Protein 3F6V (pdb70)

Nearest PDB structures (foldseek):
  3f6v-assembly1_A-2  TM=1.010E+00  e=6.511E-18  Rhodococcus jostii RHA1
  7p6f-assembly2_CCC-2  TM=9.172E-01  e=3.860E-07  Streptomyces griseus
  7p6f-assembly1_BBB  TM=9.117E-01  e=4.400E-07  Streptomyces griseus
  3f6o-assembly1_A  TM=8.055E-01  e=1.412E-05  Rhodococcus jostii RHA1
  3pqj-assembly2_C  TM=7.573E-01  e=6.032E-06  Xylella fastidiosa

Sequence (96 aa):
VLDQLEVAAEPTRRRLVQLLTSSGEEQTVNNNLAAHFPASRSAISQQHLRRVLTEEAGLVTPRKKDGRFRRYYRLDPQGLAQQLLRRALFDSSSFWIDELDRLVADATE

Organism: Rhodococcus jostii (strain RHA1) (NCBI:txid101510)

Foldseek 3Di:
DDQLQVLCVPVLNVVLLVVQVVHKDFLVVSQVVDPDDSVVSVVSQVSNVVLVQWDWDDDPPTIIIHGGVVSVVSNVVVVVVVCDDVNVVVVVVDDD

InterPro domains:
  IPR001845 HTH ArsR-type DNA-binding domain [PF01022] (36-80)
  IPR001845 HTH ArsR-type DNA-binding domain [PR00778] (30-45)
  IPR001845 HTH ArsR-type DNA-binding domain [PR00778] (62-77)
  IPR001845 HTH ArsR-type DNA-binding domain [PR00778] (77-92)
  IPR001845 HTH ArsR-type DNA-binding domain [PS50987] (18-124)
  IPR001845 HTH ArsR-type DNA-binding domain [SM00418] (28-106)
  IPR011991 ArsR-like helix-turn-helix domain [cd00090] (30-94)
  IPR036388 Winged helix-like DNA-binding domain superfamily [G3DSA:1.10.10.10] (26-129)
  IPR036390 Winged helix DNA-binding domain superfamily [SSF46785] (27-121)
  IPR051081 HTH-type Metal-responsive Transcriptional Regulators [PTHR33154] (28-118)

Structure (mmCIF, N/CA/C/O backbone):
data_3F6V
#
_entry.id   3F6V
#
_cell.length_a   42.106
_cell.length_b   42.106
_cell.length_c   104.219
_cell.angle_alpha   90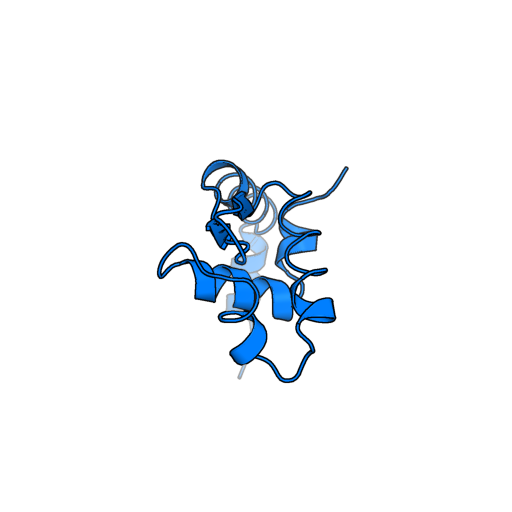.00
_cell.angle_beta   90.00
_cell.angle_gamma   90.00
#
_symmetry.space_group_name_H-M   'P 41 21 2'
#
loop_
_entity.id
_entity.type
_entity.pdbx_description
1 polymer 'Possible transcriptional regulator, ArsR family protein'
2 non-polymer 'MAGNESIUM ION'
3 water water
#
loop_
_atom_site.group_PDB
_atom_site.id
_atom_site.type_symbol
_atom_site.label_atom_id
_atom_site.label_alt_id
_atom_site.label_comp_id
_atom_site.label_asym_id
_atom_site.label_entity_id
_atom_site.label_seq_id
_atom_site.pdbx_PDB_ins_code
_atom_site.Cartn_x
_atom_site.Cartn_y
_atom_site.Cartn_z
_atom_site.occupancy
_atom_site.B_iso_or_equiv
_atom_site.auth_seq_id
_atom_site.auth_comp_id
_atom_site.auth_asym_id
_atom_site.auth_atom_id
_atom_site.pdbx_PDB_model_num
ATOM 1 N N . VAL A 1 48 ? 2.754 16.589 28.686 1.00 40.35 26 VAL A N 1
ATOM 2 C CA . VAL A 1 48 ? 2.998 16.291 27.237 1.00 39.69 26 VAL A CA 1
ATOM 3 C C . VAL A 1 48 ? 2.402 14.911 26.853 1.00 38.68 26 VAL A C 1
ATOM 4 O O . VAL A 1 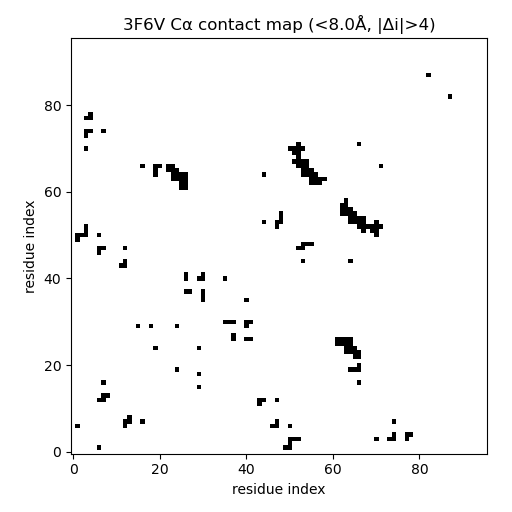48 ? 1.852 14.194 27.728 1.00 39.66 26 VAL A O 1
ATOM 6 N N . LEU A 1 49 ? 2.463 14.528 25.566 1.00 36.45 27 LEU A N 1
ATOM 7 C CA . LEU A 1 49 ? 1.850 13.238 25.172 1.00 31.72 27 LEU A CA 1
ATOM 8 C C . LEU A 1 49 ? 2.697 12.053 25.584 1.00 28.75 27 LEU A C 1
ATOM 9 O O . LEU A 1 49 ? 3.912 12.046 25.370 1.00 29.86 27 LEU A O 1
ATOM 14 N N . ASP A 1 50 ? 2.068 11.063 26.222 1.00 24.46 28 ASP A N 1
ATOM 15 C CA . ASP A 1 50 ? 2.749 9.850 26.562 1.00 21.70 28 ASP A CA 1
ATOM 16 C C . ASP A 1 50 ? 2.603 8.855 25.394 1.00 19.03 28 ASP A C 1
ATOM 17 O O . ASP A 1 50 ? 1.476 8.560 24.993 1.00 18.59 28 ASP A O 1
ATOM 22 N N . GLN A 1 51 ? 3.700 8.310 24.857 1.00 17.39 29 GLN A N 1
ATOM 23 C CA . GLN A 1 51 ? 3.642 7.520 23.628 1.00 17.17 29 GLN A CA 1
ATOM 24 C C . GLN A 1 51 ? 2.852 6.270 23.844 1.00 15.24 29 GLN A C 1
ATOM 25 O O . GLN A 1 51 ? 2.245 5.766 22.906 1.00 16.01 29 GLN A O 1
ATOM 31 N N . LEU A 1 52 ? 2.957 5.661 25.043 1.00 14.49 30 LEU A N 1
ATOM 32 C CA . LEU A 1 52 ? 2.262 4.434 25.278 1.00 14.24 30 LEU A CA 1
ATOM 33 C C . LEU A 1 52 ? 0.760 4.673 25.391 1.00 14.00 30 LEU A C 1
ATOM 34 O O . LEU A 1 52 ? -0.012 3.944 24.817 1.00 13.48 30 LEU A O 1
ATOM 39 N N . GLU A 1 53 ? 0.344 5.710 26.103 1.00 13.58 31 GLU A N 1
ATOM 40 C CA . GLU A 1 53 ? -1.073 6.042 26.170 1.00 12.76 31 GLU A CA 1
ATOM 41 C C . GLU A 1 53 ? -1.629 6.305 24.760 1.00 12.21 31 GLU A C 1
ATOM 42 O O . GLU A 1 53 ? -2.682 5.801 24.405 1.00 13.42 31 GLU A O 1
ATOM 48 N N . VAL A 1 54 ? -0.918 7.099 23.966 1.00 12.22 32 VAL A N 1
ATOM 49 C CA . VAL A 1 54 ? -1.400 7.415 22.606 1.00 12.36 32 VAL A CA 1
ATOM 50 C C . VAL A 1 54 ? -1.459 6.184 21.713 1.00 11.27 32 VAL A C 1
ATOM 51 O O . VAL A 1 54 ? -2.465 5.926 21.010 1.00 12.53 32 VAL A O 1
ATOM 55 N N . ALA A 1 55 ? -0.396 5.414 21.745 1.00 11.87 33 ALA A N 1
ATOM 56 C CA . ALA A 1 55 ? -0.298 4.258 20.839 1.00 12.51 33 ALA A CA 1
ATOM 57 C C . ALA A 1 55 ? -1.302 3.177 21.145 1.00 11.82 33 ALA A C 1
ATOM 58 O O . ALA A 1 55 ? -1.680 2.407 20.264 1.00 14.22 33 ALA A O 1
ATOM 60 N N . ALA A 1 56 ? -1.703 3.067 22.417 1.00 11.76 34 ALA A N 1
ATOM 61 C CA . ALA A 1 56 ? -2.520 1.956 22.848 1.00 11.52 34 ALA A CA 1
ATOM 62 C C . ALA A 1 56 ? -3.972 2.021 22.352 1.00 11.65 34 ALA A C 1
ATOM 63 O O . ALA A 1 56 ? -4.696 1.025 22.429 1.00 13.18 34 ALA A O 1
ATOM 65 N N . GLU A 1 57 ? -4.426 3.169 21.841 1.00 12.34 35 GLU A N 1
ATOM 66 C CA . GLU A 1 57 ? -5.766 3.269 21.301 1.00 13.22 35 GLU A CA 1
ATOM 67 C C . GLU A 1 57 ? -5.843 2.229 20.133 1.00 13.41 35 GLU A C 1
ATOM 68 O O . GLU A 1 57 ? -4.922 2.170 19.328 1.00 13.56 35 GLU A O 1
ATOM 74 N N . PRO A 1 58 ? -6.909 1.401 20.056 1.00 14.40 36 PRO A N 1
ATOM 75 C CA . PRO A 1 58 ? -6.854 0.240 19.159 1.00 15.12 36 PRO A CA 1
ATOM 76 C C . PRO A 1 58 ? -6.705 0.546 17.642 1.00 14.53 36 PRO A C 1
ATOM 77 O O . PRO A 1 58 ? -5.999 -0.200 16.949 1.00 16.00 36 PRO A O 1
ATOM 81 N N . THR A 1 59 ? -7.299 1.628 17.174 1.00 14.30 37 THR A N 1
ATOM 82 C CA . THR A 1 59 ? -7.088 2.031 15.762 1.00 15.03 37 THR A CA 1
ATOM 83 C C . THR A 1 59 ? -5.638 2.472 15.568 1.00 13.63 37 THR A C 1
ATOM 84 O O . THR A 1 59 ? -5.007 2.095 14.556 1.00 14.68 37 THR A O 1
ATOM 88 N N . ARG A 1 60 ? -5.102 3.275 16.505 1.00 14.23 38 ARG A N 1
ATOM 89 C CA . ARG A 1 60 ? -3.708 3.634 16.406 1.00 13.30 38 ARG A CA 1
ATOM 90 C C . ARG A 1 60 ? -2.770 2.414 16.442 1.00 13.74 38 ARG A C 1
ATOM 91 O O . ARG A 1 60 ? -1.763 2.408 15.739 1.00 13.46 38 ARG A O 1
ATOM 99 N N . ARG A 1 61 ? -3.056 1.391 17.263 1.00 12.73 39 ARG A N 1
ATOM 100 C CA . ARG A 1 61 ? -2.215 0.179 17.250 1.00 12.73 39 ARG A CA 1
ATOM 101 C C . ARG A 1 61 ? -2.171 -0.423 15.874 1.00 12.82 39 ARG A C 1
ATOM 102 O O . ARG A 1 61 ? -1.083 -0.820 15.398 1.00 12.60 39 ARG A O 1
ATOM 110 N N . ARG A 1 62 ? -3.350 -0.513 15.257 1.00 13.23 40 ARG A N 1
ATOM 111 C CA . ARG A 1 62 ? -3.407 -1.151 13.930 1.00 14.06 40 ARG A CA 1
ATOM 112 C C . ARG A 1 62 ? -2.700 -0.272 12.892 1.00 13.82 40 ARG A C 1
ATOM 113 O O . ARG A 1 62 ? -2.015 -0.796 12.023 1.00 14.54 40 ARG A O 1
ATOM 121 N N . LEU A 1 63 ? -2.832 1.052 13.005 1.00 13.21 41 LEU A N 1
ATOM 122 C CA . LEU A 1 63 ? -2.146 1.928 12.041 1.00 12.88 41 LEU A CA 1
ATOM 123 C C . LEU A 1 63 ? -0.627 1.740 12.167 1.00 13.03 41 LEU A C 1
ATOM 124 O O . LEU A 1 63 ? 0.089 1.673 11.162 1.00 13.00 41 LEU A O 1
ATOM 129 N N . VAL A 1 64 ? -0.122 1.634 13.401 1.00 12.66 42 VAL A N 1
ATOM 130 C CA . VAL A 1 64 ? 1.298 1.395 13.600 1.00 12.58 42 VAL A CA 1
ATOM 131 C C . VAL A 1 64 ? 1.716 0.055 12.957 1.00 13.28 42 VAL A C 1
ATOM 132 O O . VAL A 1 64 ? 2.761 -0.004 12.285 1.00 14.27 42 VAL A O 1
ATOM 136 N N . GLN A 1 65 ? 0.923 -1.011 13.169 1.00 12.74 43 GLN A N 1
ATOM 137 C CA . GLN A 1 65 ? 1.222 -2.299 12.503 1.00 13.47 43 GLN A CA 1
ATOM 138 C C . GLN A 1 65 ? 1.230 -2.181 10.994 1.00 14.68 43 GLN A C 1
ATOM 139 O O . GLN A 1 65 ? 2.168 -2.676 10.352 1.00 15.86 43 GLN A O 1
ATOM 145 N N . LEU A 1 66 ? 0.231 -1.509 10.441 1.00 14.44 44 LEU A N 1
ATOM 146 C CA . LEU A 1 66 ? 0.171 -1.358 8.995 1.00 14.68 44 LEU A CA 1
ATOM 147 C C . LEU A 1 66 ? 1.407 -0.661 8.446 1.00 13.66 44 LEU A C 1
ATOM 148 O O . LEU A 1 66 ? 1.935 -1.029 7.375 1.00 16.14 44 LEU A O 1
ATOM 153 N N . LEU A 1 67 ? 1.894 0.349 9.130 1.00 12.83 45 LEU A N 1
ATOM 154 C CA . LEU A 1 67 ? 3.040 1.101 8.674 1.00 12.14 45 LEU A CA 1
ATOM 155 C C . LEU A 1 67 ? 4.350 0.316 8.723 1.00 12.40 45 LEU A C 1
ATOM 156 O O . LEU A 1 67 ? 5.376 0.791 8.190 1.00 12.99 45 LEU A O 1
ATOM 161 N N . THR A 1 68 ? 4.351 -0.861 9.340 1.00 13.18 46 THR A N 1
ATOM 162 C CA . THR A 1 68 ? 5.600 -1.656 9.353 1.00 13.88 46 THR A CA 1
ATOM 163 C C . THR A 1 68 ? 6.000 -2.161 7.973 1.00 13.78 46 THR A C 1
ATOM 164 O O . THR A 1 68 ? 7.150 -2.506 7.781 1.00 13.83 46 THR A O 1
ATOM 168 N N . SER A 1 69 ? 5.043 -2.168 7.048 1.00 14.92 47 SER A N 1
ATOM 169 C CA A SER A 1 69 ? 5.337 -2.568 5.681 0.50 15.73 47 SER A CA 1
ATOM 170 C CA B SER A 1 69 ? 5.296 -2.555 5.674 0.50 16.07 47 SER A CA 1
ATOM 171 C C . SER A 1 69 ? 5.822 -1.393 4.808 1.00 15.56 47 SER A C 1
ATOM 172 O O . SER A 1 69 ? 6.047 -1.557 3.596 1.00 17.35 47 SER A O 1
ATOM 177 N N . GLY A 1 70 ? 6.015 -0.221 5.413 1.00 15.08 48 GLY A N 1
ATOM 178 C CA . GLY A 1 70 ? 6.599 0.920 4.734 1.00 16.07 48 GLY A CA 1
ATOM 179 C C . GLY A 1 70 ? 5.684 2.134 4.783 1.00 15.46 48 GLY A C 1
ATOM 180 O O . GLY A 1 70 ? 4.511 2.052 5.216 1.00 15.76 48 GLY A O 1
ATOM 181 N N . GLU A 1 71 ? 6.238 3.234 4.288 1.00 15.46 49 GLU A N 1
ATOM 182 C CA A GLU A 1 71 ? 5.553 4.504 4.234 0.50 16.15 49 GLU A CA 1
ATOM 183 C CA B GLU A 1 71 ? 5.576 4.517 4.207 0.50 16.26 49 GLU A CA 1
ATOM 184 C C . GLU A 1 71 ? 4.321 4.377 3.340 1.00 16.64 49 GLU A C 1
ATOM 185 O O . GLU A 1 71 ? 4.381 3.756 2.237 1.00 18.64 49 GLU A O 1
ATOM 196 N N . GLN A 1 72 ? 3.196 4.897 3.814 1.00 14.82 50 GLN A N 1
ATOM 197 C CA . GLN A 1 72 ? 1.885 4.788 3.130 1.00 15.92 50 GLN A CA 1
ATOM 198 C C . GLN A 1 72 ? 1.042 6.030 3.176 1.00 15.22 50 GLN A C 1
ATOM 199 O O . GLN A 1 72 ? 1.220 6.882 4.066 1.00 15.67 50 GLN A O 1
ATOM 205 N N . THR A 1 73 ? 0.108 6.159 2.215 1.00 15.47 51 THR A N 1
ATOM 206 C CA . THR A 1 73 ? -0.759 7.307 2.192 1.00 14.75 51 THR A CA 1
ATOM 207 C C . THR A 1 73 ? -1.870 7.182 3.159 1.00 15.56 51 THR A C 1
ATOM 208 O O . THR A 1 73 ? -2.306 6.085 3.598 1.00 16.24 51 THR A O 1
ATOM 212 N N . VAL A 1 74 ? -2.339 8.344 3.524 1.00 17.84 52 VAL A N 1
ATOM 213 C CA . VAL A 1 74 ? -3.507 8.413 4.347 1.00 18.35 52 VAL A CA 1
ATOM 214 C C . VAL A 1 74 ? -4.672 7.589 3.767 1.00 19.48 52 VAL A C 1
ATOM 215 O O . VAL A 1 74 ? -5.252 6.767 4.439 1.00 21.26 52 VAL A O 1
ATOM 219 N N . ASN A 1 75 ? -4.948 7.764 2.473 1.00 19.44 53 ASN A N 1
ATOM 220 C CA . ASN A 1 75 ? -6.066 7.039 1.862 1.00 19.17 53 ASN A CA 1
ATOM 221 C C . ASN A 1 75 ? -5.873 5.553 1.838 1.00 18.66 53 ASN A C 1
ATOM 222 O O . ASN A 1 75 ? -6.815 4.802 2.041 1.00 20.06 53 ASN A O 1
ATOM 227 N N . ASN A 1 76 ? -4.648 5.096 1.601 1.00 17.93 54 ASN A N 1
ATOM 228 C CA A ASN A 1 76 ? -4.382 3.675 1.587 0.50 18.41 54 ASN A CA 1
ATOM 229 C CA B ASN A 1 76 ? -4.364 3.652 1.637 0.50 19.26 54 ASN A 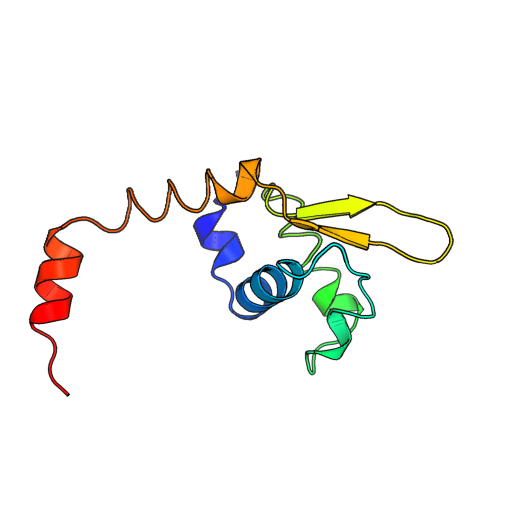CA 1
ATOM 230 C C . ASN A 1 76 ? -4.530 3.030 2.995 1.00 19.27 54 ASN A C 1
ATOM 231 O O . ASN A 1 76 ? -5.044 1.923 3.127 1.00 20.13 54 ASN A O 1
ATOM 240 N N . LEU A 1 77 ? -4.084 3.743 4.027 1.00 18.94 55 LEU A N 1
ATOM 241 C CA . LEU A 1 77 ? -4.224 3.259 5.399 1.00 19.32 55 LEU A CA 1
ATOM 242 C C . LEU A 1 77 ? -5.680 3.232 5.792 1.00 20.05 55 LEU A C 1
ATOM 243 O O . LEU A 1 77 ? -6.185 2.285 6.4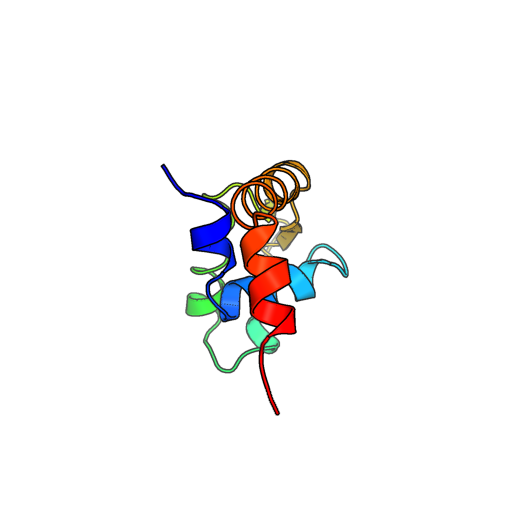19 1.00 20.95 55 LEU A O 1
ATOM 248 N N . ALA A 1 78 ? -6.374 4.303 5.419 1.00 19.97 56 ALA A N 1
ATOM 249 C CA . ALA A 1 78 ? -7.773 4.457 5.775 1.00 21.01 56 ALA A CA 1
ATOM 250 C C . ALA A 1 78 ? -8.665 3.364 5.225 1.00 22.61 56 ALA A C 1
ATOM 251 O O . ALA A 1 78 ? -9.707 3.088 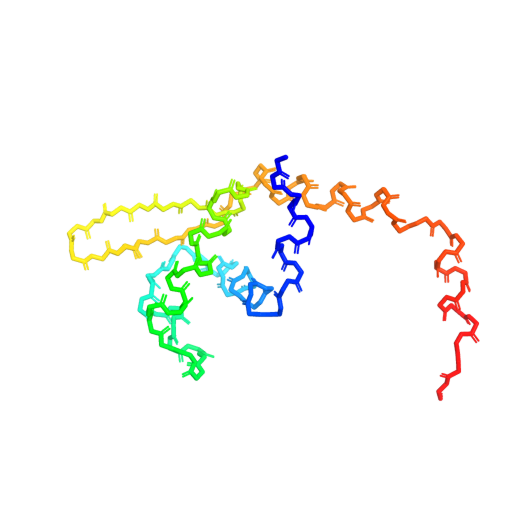5.804 1.00 23.82 56 ALA A O 1
ATOM 253 N N . ALA A 1 79 ? -8.247 2.743 4.116 1.00 23.95 57 ALA A N 1
ATOM 254 C CA . ALA A 1 79 ? -8.986 1.648 3.446 1.00 24.80 57 ALA A CA 1
ATOM 255 C C . ALA A 1 79 ? -9.010 0.344 4.219 1.00 25.57 57 ALA A C 1
ATOM 256 O O . ALA A 1 79 ? -9.768 -0.570 3.925 1.00 26.54 57 ALA A O 1
ATOM 258 N N . HIS A 1 80 ? -8.184 0.251 5.248 1.00 26.18 58 HIS A N 1
ATOM 259 C CA . HIS A 1 80 ? -8.226 -0.903 6.159 1.00 25.60 58 HIS A CA 1
ATOM 260 C C . HIS A 1 80 ? -9.252 -0.826 7.315 1.00 26.27 58 HIS A C 1
ATOM 261 O O . HIS A 1 80 ? -9.335 -1.745 8.147 1.00 26.76 58 HIS A O 1
ATOM 268 N N . PHE A 1 81 ? -9.983 0.281 7.406 1.00 25.63 59 PHE A N 1
ATOM 269 C CA . PHE A 1 81 ? -10.911 0.501 8.514 1.00 26.17 59 PHE A CA 1
ATOM 270 C C . PHE A 1 81 ? -12.277 0.977 8.020 1.00 27.17 59 PHE A C 1
ATOM 271 O O . PHE A 1 81 ? -12.343 1.677 6.997 1.00 28.19 59 PHE A O 1
ATOM 279 N N . PRO A 1 82 ? -13.351 0.654 8.770 1.00 28.06 60 PRO A N 1
ATOM 280 C CA . PRO A 1 82 ? -14.649 1.296 8.510 1.00 28.42 60 PRO A CA 1
ATOM 281 C C . PRO A 1 82 ? -14.663 2.832 8.700 1.00 28.02 60 PRO A C 1
ATOM 282 O O . PRO A 1 82 ? -15.505 3.516 8.109 1.00 28.26 60 PRO A O 1
ATOM 286 N N . ALA A 1 83 ? -13.748 3.370 9.507 1.00 27.29 61 ALA A N 1
ATOM 287 C CA . ALA A 1 83 ? -13.697 4.808 9.767 1.00 26.37 61 ALA A CA 1
ATOM 288 C C . ALA A 1 83 ? -13.290 5.612 8.527 1.00 25.94 61 ALA A C 1
ATOM 289 O O . ALA A 1 83 ? -12.599 5.105 7.651 1.00 26.09 61 ALA A O 1
ATOM 291 N N . SER A 1 84 ? -13.708 6.870 8.488 1.00 24.94 62 SER A N 1
ATOM 292 C CA . SER A 1 84 ? -13.422 7.764 7.360 1.00 24.32 62 SER A CA 1
ATOM 293 C C . SER A 1 84 ? -11.954 8.126 7.229 1.00 23.23 62 SER A C 1
ATOM 294 O O . SER A 1 84 ? -11.175 7.978 8.187 1.00 21.59 62 SER A O 1
ATOM 297 N N . ARG A 1 85 ? -11.575 8.619 6.055 1.00 22.45 63 ARG A N 1
ATOM 298 C CA . ARG A 1 85 ? -10.274 9.279 5.867 1.00 21.83 63 ARG A CA 1
ATOM 299 C C . ARG A 1 85 ? -10.005 10.348 6.918 1.00 21.50 63 ARG A C 1
ATOM 300 O O . ARG A 1 85 ? -8.886 10.441 7.443 1.00 20.99 63 ARG A O 1
ATOM 308 N N . SER A 1 86 ? -11.021 11.130 7.253 1.00 20.95 64 SER A N 1
ATOM 309 C CA . SER A 1 86 ? -10.845 12.233 8.157 1.00 21.19 64 SER A CA 1
ATOM 310 C C . SER A 1 86 ? -10.484 11.679 9.550 1.00 19.37 64 SER A C 1
ATOM 311 O O . SER A 1 86 ? -9.582 12.205 10.208 1.00 19.46 64 SER A O 1
ATOM 314 N N . ALA A 1 87 ? -11.196 10.632 9.962 1.00 19.58 65 ALA A N 1
ATOM 315 C CA . ALA A 1 87 ? -10.954 9.940 11.239 1.00 18.86 65 ALA A CA 1
ATOM 316 C C . ALA A 1 87 ? -9.552 9.368 11.331 1.00 17.87 65 ALA A C 1
ATOM 317 O O . ALA A 1 87 ? -8.859 9.538 12.364 1.00 17.99 65 ALA A O 1
ATOM 319 N N . ILE A 1 88 ? -9.123 8.701 10.267 1.00 17.18 66 ILE A N 1
ATOM 320 C CA . ILE A 1 88 ? -7.812 8.110 10.216 1.00 16.53 66 ILE A CA 1
ATOM 321 C C . ILE A 1 88 ? -6.742 9.183 10.164 1.00 16.21 66 ILE A C 1
ATOM 322 O O . ILE A 1 88 ? -5.692 9.067 10.822 1.00 16.39 66 ILE A O 1
ATOM 327 N N . SER A 1 89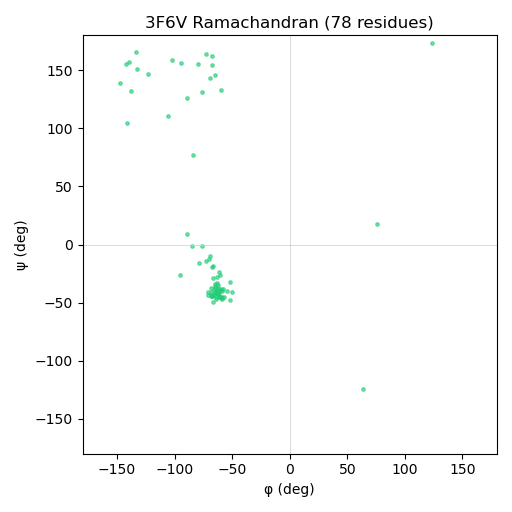 ? -6.952 10.204 9.342 1.00 17.38 67 SER A N 1
ATOM 328 C CA . SER A 1 89 ? -6.099 11.386 9.339 1.00 17.30 67 SER A CA 1
ATOM 329 C C . SER A 1 89 ? -5.855 11.956 10.763 1.00 17.24 67 SER A C 1
ATOM 330 O O . SER A 1 89 ? -4.703 12.241 11.121 1.00 17.36 67 SER A O 1
ATOM 333 N N A GLN A 1 90 ? -6.916 12.110 11.550 0.50 16.96 68 GLN A N 1
ATOM 334 N N B GLN A 1 90 ? -6.928 12.130 11.535 0.50 17.09 68 GLN A N 1
ATOM 335 C CA A GLN A 1 90 ? -6.792 12.661 12.903 0.50 16.53 68 GLN A CA 1
ATOM 336 C CA B GLN A 1 90 ? -6.838 12.655 12.903 0.50 16.73 68 GLN A CA 1
ATOM 337 C C A GLN A 1 90 ? -5.980 11.741 13.822 0.50 15.50 68 GLN A C 1
ATOM 338 C C B GLN A 1 90 ? -5.949 11.738 13.765 0.50 15.65 68 GLN A C 1
ATOM 339 O O A GLN A 1 90 ? -5.169 12.234 14.614 0.50 15.33 68 GLN A O 1
ATOM 340 O O B GLN A 1 90 ? -5.029 12.225 14.433 0.50 15.55 68 GLN A O 1
ATOM 351 N N . HIS A 1 91 ? -6.204 10.428 13.724 1.00 14.52 69 HIS A N 1
ATOM 352 C CA . HIS A 1 91 ? -5.372 9.444 14.490 1.00 14.06 69 HIS A CA 1
ATOM 353 C C . HIS A 1 91 ? -3.909 9.604 14.074 1.00 13.01 69 HIS A C 1
ATOM 354 O O . HIS A 1 91 ? -3.010 9.584 14.936 1.00 12.55 69 HIS A O 1
ATOM 361 N N . LEU A 1 92 ? -3.640 9.761 12.756 1.00 12.45 70 LEU A N 1
ATOM 362 C CA . LEU A 1 92 ? -2.248 9.944 12.305 1.00 12.39 70 LEU A CA 1
ATOM 363 C C . LEU A 1 92 ? -1.624 11.238 12.821 1.00 13.27 70 LEU A C 1
ATOM 364 O O . LEU A 1 92 ? -0.417 11.259 13.111 1.00 12.99 70 LEU A O 1
ATOM 369 N N . ARG A 1 93 ? -2.421 12.305 12.952 1.00 14.19 71 ARG A N 1
ATOM 370 C CA A ARG A 1 93 ? -1.947 13.568 13.536 0.50 14.52 71 ARG A CA 1
ATOM 371 C CA B ARG A 1 93 ? -1.875 13.543 13.518 0.50 14.45 71 ARG A CA 1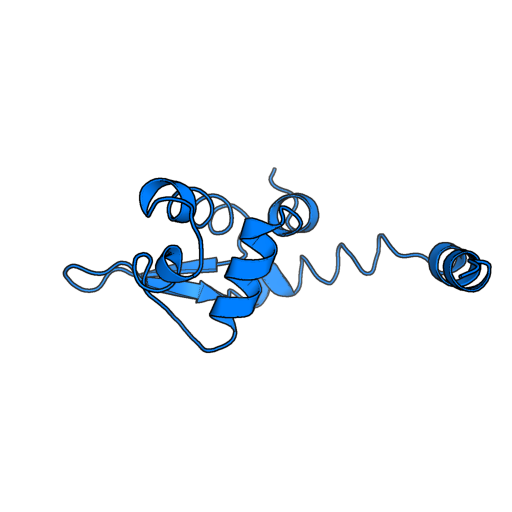
ATOM 372 C C . ARG A 1 93 ? -1.564 13.393 15.015 1.00 13.97 71 ARG A C 1
ATOM 373 O O . ARG A 1 93 ? -0.562 13.942 15.488 1.00 12.91 71 ARG A O 1
ATOM 388 N N . VAL A 1 94 ? -2.392 12.627 15.736 1.00 12.86 72 VAL A N 1
ATOM 389 C CA . VAL A 1 94 ? -2.097 12.350 17.159 1.00 12.57 72 VAL A CA 1
ATOM 390 C C . VAL A 1 94 ? -0.794 11.543 17.257 1.00 11.23 72 VAL A C 1
ATOM 391 O O . VAL A 1 94 ? 0.097 11.844 18.101 1.00 12.12 72 VAL A O 1
ATOM 395 N N . LEU A 1 95 ? -0.647 10.515 16.414 1.00 10.40 73 LEU A N 1
ATOM 396 C CA . LEU A 1 95 ? 0.562 9.699 16.447 1.00 10.49 73 LEU A CA 1
ATOM 397 C C . LEU A 1 95 ? 1.783 10.580 16.069 1.00 9.81 73 LEU A C 1
ATOM 398 O O . LEU A 1 95 ? 2.898 10.378 16.564 1.00 11.02 73 LEU A O 1
ATOM 403 N N . THR A 1 96 ? 1.584 11.565 15.176 1.00 11.20 74 THR A N 1
ATOM 404 C CA . THR A 1 96 ? 2.672 12.441 14.755 1.00 11.11 74 THR A CA 1
ATOM 405 C C . THR A 1 96 ? 3.111 13.323 15.921 1.00 11.85 74 THR A C 1
ATOM 406 O O . THR A 1 96 ? 4.318 13.454 16.213 1.00 11.92 74 THR A O 1
ATOM 410 N N . GLU A 1 97 ? 2.133 13.862 16.636 1.00 12.01 75 GLU A N 1
ATOM 411 C CA A GLU A 1 97 ? 2.413 14.717 17.787 0.50 13.10 75 GLU A CA 1
ATOM 412 C CA B GLU A 1 97 ? 2.471 14.711 17.759 0.50 13.40 75 GLU A CA 1
ATOM 413 C C . GLU A 1 97 ? 3.170 13.937 18.868 1.00 12.91 75 GLU A C 1
ATOM 414 O O . GLU A 1 97 ? 4.057 14.482 19.536 1.00 13.59 75 GLU A O 1
ATOM 425 N N . ALA A 1 98 ? 2.827 12.664 19.011 1.00 10.92 76 ALA A N 1
ATOM 426 C CA . ALA A 1 98 ? 3.523 11.782 19.956 1.00 10.88 76 ALA A CA 1
ATOM 427 C C . ALA A 1 98 ? 4.890 11.310 19.496 1.00 10.06 76 ALA A C 1
ATOM 428 O O . ALA A 1 98 ? 5.557 10.583 20.213 1.00 12.57 76 ALA A O 1
ATOM 430 N N . GLY A 1 99 ? 5.331 11.704 18.295 1.00 10.20 77 GLY A N 1
ATOM 431 C CA . GLY A 1 99 ? 6.618 11.303 17.789 1.00 11.04 77 GLY A CA 1
ATOM 432 C C . GLY A 1 99 ? 6.719 9.880 17.287 1.00 8.77 77 GLY A C 1
ATOM 433 O O . GLY A 1 99 ? 7.844 9.377 17.078 1.00 11.38 77 GLY A O 1
ATOM 434 N N . LEU A 1 100 ? 5.575 9.247 17.010 1.00 9.71 78 LEU A N 1
ATOM 435 C CA . LEU A 1 100 ? 5.558 7.854 16.593 1.00 10.34 78 LEU A CA 1
ATOM 436 C C . LEU A 1 100 ? 5.531 7.675 15.072 1.00 10.52 78 LEU A C 1
ATOM 437 O O . LEU A 1 100 ? 5.957 6.636 14.577 1.00 11.57 78 LEU A O 1
ATOM 442 N N . VAL A 1 101 ? 4.995 8.677 14.385 1.00 11.18 79 VAL A N 1
ATOM 443 C CA . VAL A 1 101 ? 4.968 8.658 12.903 1.00 11.38 79 VAL A CA 1
ATOM 444 C C . VAL A 1 101 ? 5.427 10.013 12.408 1.00 10.88 79 VAL A C 1
ATOM 445 O O . VAL A 1 101 ? 5.450 10.995 13.169 1.00 11.13 79 VAL A O 1
ATOM 449 N N . THR A 1 102 ? 5.739 10.074 11.109 1.00 11.12 80 THR A N 1
ATOM 450 C CA . THR A 1 102 ? 6.307 11.280 10.499 1.00 12.56 80 THR A CA 1
ATOM 451 C C . THR A 1 102 ? 5.599 11.465 9.159 1.00 11.46 80 THR A C 1
ATOM 452 O O . THR A 1 102 ? 5.491 10.498 8.411 1.00 12.17 80 THR A O 1
ATOM 456 N N . PRO A 1 103 ? 5.132 12.680 8.877 1.00 11.68 81 PRO A N 1
ATOM 457 C CA . PRO A 1 103 ? 4.420 12.950 7.612 1.00 12.63 81 PRO A CA 1
ATOM 458 C C . PRO A 1 103 ? 5.372 13.480 6.528 1.00 12.98 81 PRO A C 1
ATOM 459 O O . PRO A 1 103 ? 6.403 14.082 6.826 1.00 14.60 81 PRO A O 1
ATOM 463 N N . ARG A 1 104 ? 4.965 13.283 5.293 1.00 13.06 82 ARG A N 1
ATOM 464 C CA . ARG A 1 104 ? 5.691 13.843 4.112 1.00 15.89 82 ARG A CA 1
ATOM 465 C C . ARG A 1 104 ? 4.641 14.131 3.069 1.00 17.21 82 ARG A C 1
ATOM 466 O O . ARG A 1 104 ? 3.776 13.319 2.864 1.00 18.32 82 ARG A O 1
ATOM 474 N N . LYS A 1 105 ? 4.724 15.248 2.367 1.00 19.00 83 LYS A N 1
ATOM 475 C CA A LYS A 1 105 ? 3.796 15.492 1.263 0.50 21.17 83 LYS A CA 1
ATOM 476 C CA B LYS A 1 105 ? 3.796 15.474 1.268 0.50 20.88 83 LYS A CA 1
ATOM 477 C C . LYS A 1 105 ? 4.559 15.410 -0.062 1.00 21.83 83 LYS A C 1
ATOM 478 O O . LYS A 1 105 ? 5.702 15.863 -0.151 1.00 21.98 83 LYS A O 1
ATOM 489 N N . ASP A 1 106 ? 3.945 14.772 -1.056 1.00 22.40 84 ASP A N 1
ATOM 490 C CA . ASP A 1 106 ? 4.468 14.726 -2.439 1.00 25.21 84 ASP A CA 1
ATOM 491 C C . ASP A 1 106 ? 3.242 14.848 -3.332 1.00 26.30 84 ASP A C 1
ATOM 492 O O . ASP A 1 106 ? 2.459 13.910 -3.446 1.00 26.46 84 ASP A O 1
ATOM 497 N N . GLY A 1 107 ? 3.059 16.028 -3.923 1.00 28.36 85 GLY A N 1
ATOM 498 C CA . GLY A 1 107 ? 1.906 16.275 -4.776 1.00 28.42 85 GLY A CA 1
ATOM 499 C C . GLY A 1 107 ? 0.582 16.203 -4.054 1.00 28.05 85 GLY A C 1
ATOM 500 O O . GLY A 1 107 ? 0.362 16.887 -3.052 1.00 30.00 85 GLY A O 1
ATOM 501 N N . ARG A 1 108 ? -0.293 15.350 -4.561 1.00 27.82 86 ARG A N 1
ATOM 502 C CA . ARG A 1 108 ? -1.648 15.173 -4.031 1.00 28.01 86 ARG A CA 1
ATOM 503 C C . ARG A 1 108 ? -1.761 14.120 -2.936 1.00 26.95 86 ARG A C 1
ATOM 504 O O . ARG A 1 108 ? -2.889 13.761 -2.560 1.00 28.93 86 ARG A O 1
ATOM 512 N N . PHE A 1 109 ? -0.621 13.600 -2.435 1.00 24.54 87 PHE A N 1
ATOM 513 C CA . PHE A 1 109 ? -0.646 12.538 -1.422 1.00 23.74 87 PHE A CA 1
ATOM 514 C C . PHE A 1 109 ? 0.064 12.976 -0.158 1.00 20.83 87 PHE A C 1
ATOM 515 O O . PHE A 1 109 ? 1.056 13.694 -0.209 1.00 22.84 87 PHE A O 1
ATOM 523 N N A ARG A 1 110 ? -0.428 12.518 0.970 0.50 19.67 88 ARG A N 1
ATOM 524 N N B ARG A 1 110 ? -0.439 12.461 0.964 0.50 19.90 88 ARG A N 1
ATOM 525 C CA A ARG A 1 110 ? 0.283 12.753 2.199 0.50 17.79 88 ARG A CA 1
ATOM 526 C CA B ARG A 1 110 ? 0.124 12.694 2.300 0.50 18.44 88 ARG A CA 1
ATOM 527 C C A ARG A 1 110 ? 0.661 11.346 2.590 0.50 15.65 88 ARG A C 1
ATOM 528 C C B ARG A 1 110 ? 0.605 11.332 2.834 0.50 16.41 88 ARG A C 1
ATOM 529 O O A ARG A 1 110 ? -0.172 10.432 2.543 0.50 15.58 88 ARG A O 1
ATOM 530 O O B ARG A 1 110 ? -0.209 10.426 3.158 0.50 16.32 88 ARG A O 1
ATOM 545 N N . TYR A 1 111 ? 1.922 11.188 2.955 1.00 14.07 89 TYR A N 1
ATOM 546 C CA . TYR A 1 111 ? 2.485 9.905 3.361 1.00 13.48 89 TYR A CA 1
ATOM 547 C C . TYR A 1 111 ? 2.880 9.919 4.825 1.00 12.90 89 TYR A C 1
ATOM 548 O O . TYR A 1 111 ? 3.358 10.944 5.327 1.00 14.81 89 TYR A O 1
ATOM 557 N N . TYR A 1 112 ? 2.692 8.788 5.493 1.00 12.30 90 TYR A N 1
ATOM 558 C CA . TYR A 1 112 ? 3.137 8.621 6.888 1.00 11.67 90 TYR A CA 1
ATOM 559 C C . TYR A 1 112 ? 4.058 7.431 6.977 1.00 11.57 90 TYR A C 1
ATOM 560 O O . TYR A 1 112 ? 3.891 6.451 6.274 1.00 13.27 90 TYR A O 1
ATOM 569 N N . ARG A 1 113 ? 5.036 7.516 7.872 1.00 12.61 91 ARG A N 1
ATOM 570 C CA . ARG A 1 113 ? 5.975 6.432 8.121 1.00 11.59 91 ARG A CA 1
ATOM 571 C C . ARG A 1 113 ? 6.275 6.378 9.629 1.00 11.94 91 ARG A C 1
ATOM 572 O O . ARG A 1 113 ? 6.177 7.387 10.332 1.00 12.04 91 ARG A O 1
ATOM 580 N N . LEU A 1 114 ? 6.668 5.200 10.087 1.00 12.04 92 LEU A N 1
ATOM 581 C CA . LEU A 1 114 ? 7.039 5.041 11.496 1.00 12.44 92 LEU A CA 1
ATOM 582 C C . LEU A 1 114 ? 8.320 5.752 11.812 1.00 13.02 92 LEU A C 1
ATOM 583 O O . LEU A 1 114 ? 9.255 5.785 10.987 1.00 13.30 92 LEU A O 1
ATOM 588 N N . ASP A 1 115 ? 8.391 6.338 13.031 1.00 11.61 93 ASP A N 1
ATOM 589 C CA . ASP A 1 115 ? 9.613 6.970 13.500 1.00 11.86 93 ASP A CA 1
ATOM 590 C C . ASP A 1 115 ? 10.269 6.074 14.569 1.00 11.59 93 ASP A C 1
ATOM 591 O O . ASP A 1 115 ? 9.724 5.963 15.694 1.00 12.13 93 ASP A O 1
ATOM 596 N N . PRO A 1 116 ? 11.431 5.447 14.280 1.00 11.48 94 PRO A N 1
ATOM 597 C CA . PRO A 1 116 ? 12.121 4.636 15.301 1.00 11.03 94 PRO A CA 1
ATOM 598 C C . PRO A 1 116 ? 12.358 5.356 16.623 1.00 12.20 94 PRO A C 1
ATOM 599 O O . PRO A 1 116 ? 12.368 4.702 17.664 1.00 12.67 94 PRO A O 1
ATOM 603 N N . GLN A 1 117 ? 12.565 6.675 16.602 1.00 12.14 95 GLN A N 1
ATOM 604 C CA . GLN A 1 117 ? 12.853 7.398 17.856 1.00 13.37 95 GLN A CA 1
ATOM 605 C C . GLN A 1 117 ? 11.649 7.241 18.794 1.00 13.40 95 GLN A C 1
ATOM 606 O O . GLN A 1 117 ? 11.781 7.008 19.999 1.00 14.77 95 GLN A O 1
ATOM 612 N N . GLY A 1 118 ? 10.459 7.419 18.250 1.00 12.11 96 GLY A N 1
ATOM 613 C CA . GLY A 1 118 ? 9.246 7.330 19.049 1.00 12.09 96 GLY A CA 1
ATOM 614 C C . GLY A 1 118 ? 8.981 5.910 19.454 1.00 11.26 96 GLY A C 1
ATOM 615 O O . GLY A 1 118 ? 8.535 5.630 20.572 1.00 11.98 96 GLY A O 1
ATOM 616 N N . LEU A 1 119 ? 9.189 4.983 18.535 1.00 10.98 97 LEU A N 1
ATOM 617 C CA . LEU A 1 119 ? 8.980 3.564 18.876 1.00 11.11 97 LEU A CA 1
ATOM 618 C C . LEU A 1 119 ? 9.913 3.139 20.020 1.00 10.24 97 LEU A C 1
ATOM 619 O O . LEU A 1 119 ? 9.498 2.320 20.852 1.00 9.73 97 LEU A O 1
ATOM 624 N N . ALA A 1 120 ? 11.168 3.607 20.043 1.00 10.49 98 ALA A N 1
ATOM 625 C CA . ALA A 1 120 ? 12.082 3.248 21.119 1.00 10.11 98 ALA A CA 1
ATOM 626 C C . ALA A 1 120 ? 11.531 3.780 22.454 1.00 11.33 98 ALA A C 1
ATOM 627 O O . ALA A 1 120 ? 11.649 3.071 23.473 1.00 11.90 98 ALA A O 1
ATOM 629 N N . GLN A 1 121 ? 10.957 4.979 22.466 1.00 11.77 99 GLN A N 1
ATOM 630 C CA A GLN A 1 121 ? 10.412 5.494 23.733 0.50 12.88 99 GLN A CA 1
ATOM 631 C CA B GLN A 1 121 ? 10.359 5.587 23.676 0.50 13.23 99 GLN A CA 1
ATOM 632 C C . GLN A 1 121 ? 9.160 4.731 24.131 1.00 12.38 99 GLN A C 1
ATOM 633 O O . GLN A 1 121 ? 8.973 4.413 25.319 1.00 13.42 99 GLN A O 1
ATOM 644 N N . LEU A 1 122 ? 8.308 4.364 23.167 1.00 11.94 100 LEU A N 1
ATOM 645 C CA A LEU A 1 122 ? 7.157 3.531 23.441 0.50 11.54 100 LEU A CA 1
ATOM 646 C CA B LEU A 1 122 ? 7.143 3.508 23.457 0.50 11.83 100 LEU A CA 1
ATOM 647 C C . LEU A 1 122 ? 7.588 2.209 24.115 1.00 10.95 100 LEU A C 1
ATOM 648 O O . LEU A 1 122 ? 7.008 1.808 25.146 1.00 11.98 100 LEU A O 1
ATOM 657 N N . ARG A 1 123 ? 8.570 1.531 23.524 1.00 11.44 101 ARG A N 1
ATOM 658 C CA A ARG A 1 123 ? 9.005 0.257 24.060 0.50 12.26 101 ARG A CA 1
ATOM 659 C CA B ARG A 1 123 ? 9.090 0.259 24.039 0.50 12.42 101 ARG A CA 1
ATOM 660 C C . ARG A 1 123 ? 9.597 0.449 25.455 1.00 12.27 101 ARG A C 1
ATOM 661 O O . ARG A 1 123 ? 9.320 -0.376 26.347 1.00 13.11 101 ARG A O 1
ATOM 676 N N . ALA A 1 124 ? 10.351 1.542 25.655 1.00 12.76 102 ALA A N 1
ATOM 677 C CA . ALA A 1 124 ? 10.923 1.837 27.005 1.00 12.07 102 ALA A CA 1
ATOM 678 C C . ALA A 1 124 ? 9.799 2.040 28.023 1.00 11.48 102 ALA A C 1
ATOM 679 O O . ALA A 1 124 ? 9.903 1.533 29.154 1.00 12.76 102 ALA A O 1
ATOM 681 N N . LEU A 1 125 ? 8.742 2.760 27.648 1.00 11.05 103 LEU A N 1
ATOM 682 C CA . LEU A 1 125 ? 7.643 2.997 28.587 1.00 11.58 103 LEU A CA 1
ATOM 683 C C . LEU A 1 125 ? 6.978 1.686 28.934 1.00 11.07 103 LEU A C 1
ATOM 684 O O . LEU A 1 125 ? 6.634 1.449 30.100 1.00 11.71 103 LEU A O 1
ATOM 689 N N . PHE A 1 126 ? 6.767 0.806 27.951 1.00 11.03 104 PHE A N 1
ATOM 690 C CA . PHE A 1 126 ? 6.103 -0.447 28.285 1.00 11.95 104 PHE A CA 1
ATOM 691 C C . PHE A 1 126 ? 6.993 -1.317 29.157 1.00 12.12 104 PHE A C 1
ATOM 692 O O . PHE A 1 126 ? 6.500 -1.966 30.110 1.00 13.82 104 PHE A O 1
ATOM 700 N N . ASP A 1 127 ? 8.299 -1.363 28.835 1.00 13.48 105 ASP A N 1
ATOM 701 C CA . ASP A 1 127 ? 9.241 -2.164 29.625 1.00 14.95 105 ASP A CA 1
ATOM 702 C C . ASP A 1 127 ? 9.319 -1.657 31.073 1.00 14.75 105 ASP A C 1
ATOM 703 O O . ASP A 1 127 ? 9.442 -2.472 32.010 1.00 17.52 105 ASP A O 1
ATOM 708 N N . SER A 1 128 ? 9.261 -0.349 31.289 1.00 14.27 106 SER A N 1
ATOM 709 C CA A SER A 1 128 ? 9.326 0.094 32.670 0.33 13.93 106 SER A CA 1
ATOM 710 C CA B SER A 1 128 ? 9.272 0.247 32.637 0.33 14.18 106 SER A CA 1
ATOM 711 C CA C SER A 1 128 ? 9.279 0.220 32.637 0.33 13.47 106 SER A CA 1
ATOM 712 C C . SER A 1 128 ? 7.985 -0.152 33.362 1.00 13.03 106 SER A C 1
ATOM 713 O O . SER A 1 128 ? 7.970 -0.443 34.551 1.00 14.78 106 SER A O 1
ATOM 720 N N . PHE A 1 129 ? 6.873 -0.120 32.633 1.00 12.09 107 PHE A N 1
ATOM 721 C CA . PHE A 1 129 ? 5.579 -0.420 33.242 1.00 10.90 107 PHE A CA 1
ATOM 722 C C . PHE A 1 129 ? 5.507 -1.876 33.682 1.00 11.36 107 PHE A C 1
ATOM 723 O O . PHE A 1 129 ? 5.060 -2.198 34.830 1.00 11.88 107 PHE A O 1
ATOM 731 N N . TRP A 1 130 ? 5.869 -2.783 32.763 1.00 11.88 108 TRP A N 1
ATOM 732 C CA . TRP A 1 130 ? 5.571 -4.203 32.944 1.00 11.86 108 TRP A CA 1
ATOM 733 C C . TRP A 1 130 ? 6.626 -4.897 33.805 1.00 12.41 108 TRP A C 1
ATOM 734 O O . TRP A 1 130 ? 7.508 -5.634 33.361 1.00 14.35 108 TRP A O 1
ATOM 745 N N . ILE A 1 131 ? 6.494 -4.641 35.099 1.00 11.78 109 ILE A N 1
ATOM 746 C CA . ILE A 1 131 ? 7.404 -5.204 36.078 1.00 12.09 109 ILE A CA 1
ATOM 747 C C . ILE A 1 131 ? 7.203 -6.691 36.320 1.00 11.71 109 ILE A C 1
ATOM 748 O O . ILE A 1 131 ? 6.162 -7.276 35.953 1.00 11.94 109 ILE A O 1
ATOM 753 N N . ASP A 1 132 ? 8.195 -7.339 36.936 1.00 11.97 110 ASP A N 1
ATOM 754 C CA . ASP A 1 132 ? 8.187 -8.803 37.038 1.00 10.68 110 ASP A CA 1
ATOM 755 C C . ASP A 1 132 ? 6.943 -9.392 37.663 1.00 11.44 110 ASP A C 1
ATOM 756 O O . ASP A 1 132 ? 6.470 -10.451 37.220 1.00 12.30 110 ASP A O 1
ATOM 761 N N . GLU A 1 133 ? 6.422 -8.744 38.708 1.00 11.78 111 GLU A N 1
ATOM 762 C CA . GLU A 1 133 ? 5.288 -9.347 39.386 1.00 12.32 111 GLU A CA 1
ATOM 763 C C . GLU A 1 133 ? 4.094 -9.444 38.434 1.00 12.18 111 GLU A C 1
ATOM 764 O O . GLU A 1 133 ? 3.250 -10.314 38.618 1.00 12.26 111 GLU A O 1
ATOM 770 N N . LEU A 1 134 ? 4.002 -8.544 37.433 1.00 11.65 112 LEU A N 1
ATOM 771 C CA . LEU A 1 134 ? 2.895 -8.632 36.471 1.00 11.31 112 LEU A CA 1
ATOM 772 C C . LEU A 1 134 ? 2.996 -9.917 35.644 1.00 11.98 112 LEU A C 1
ATOM 773 O O . LEU A 1 134 ? 1.978 -10.577 35.410 1.00 12.22 112 LEU A O 1
ATOM 778 N N . ASP A 1 135 ? 4.218 -10.286 35.219 1.00 12.28 113 ASP A N 1
ATOM 779 C CA . ASP A 1 135 ? 4.417 -11.582 34.559 1.00 12.07 113 ASP A CA 1
ATOM 780 C C . ASP A 1 135 ? 4.067 -12.767 35.466 1.00 11.91 113 ASP A C 1
ATOM 781 O O . ASP A 1 135 ? 3.485 -13.768 35.035 1.00 13.32 113 ASP A O 1
ATOM 786 N N . ARG A 1 136 ? 4.443 -12.651 36.751 1.00 12.81 114 ARG A N 1
ATOM 787 C CA . ARG A 1 136 ? 4.133 -13.694 37.702 1.00 12.98 114 ARG A CA 1
ATOM 788 C C . ARG A 1 136 ? 2.603 -13.856 37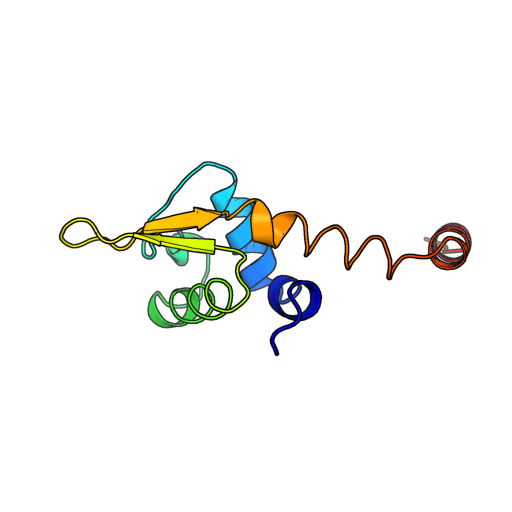.837 1.00 13.99 114 ARG A C 1
ATOM 789 O O . ARG A 1 136 ? 2.100 -14.966 37.804 1.00 15.35 114 ARG A O 1
ATOM 797 N N . LEU A 1 137 ? 1.877 -12.743 37.906 1.00 13.54 115 LEU A N 1
ATOM 798 C CA . LEU A 1 137 ? 0.395 -12.807 37.991 1.00 13.91 115 LEU A CA 1
ATOM 799 C C . LEU A 1 137 ? -0.231 -13.389 36.724 1.00 13.59 115 LEU A C 1
ATOM 800 O O . LEU A 1 137 ? -1.188 -14.189 36.770 1.00 14.58 115 LEU A O 1
ATOM 805 N N . VAL A 1 138 ? 0.321 -13.014 35.556 1.00 13.33 116 VAL A N 1
ATOM 806 C CA . VAL A 1 138 ? -0.219 -13.577 34.308 1.00 13.18 116 VAL A CA 1
ATOM 807 C C . VAL A 1 138 ? -0.128 -15.097 34.348 1.00 14.28 116 VAL A C 1
ATOM 808 O O . VAL A 1 138 ? -1.040 -15.793 33.915 1.00 14.85 116 VAL A O 1
ATOM 812 N N . ALA A 1 139 ? 0.965 -15.626 34.906 1.00 14.66 117 ALA A N 1
ATOM 813 C CA . ALA A 1 139 ? 1.119 -17.066 35.012 1.00 16.35 117 ALA A CA 1
ATOM 814 C C . ALA A 1 139 ? 0.134 -17.718 35.975 1.00 17.54 117 ALA A C 1
ATOM 815 O O . ALA A 1 139 ? -0.047 -18.925 35.897 1.00 20.90 117 ALA A O 1
ATOM 817 N N . ASP A 1 140 ? -0.460 -16.931 36.876 1.00 18.12 118 ASP A N 1
ATOM 818 C CA . ASP A 1 140 ? -1.527 -17.417 37.791 1.00 19.19 118 ASP A CA 1
ATOM 819 C C . ASP A 1 140 ? -2.910 -17.520 37.093 1.00 19.40 118 ASP A C 1
ATOM 820 O O . ASP A 1 140 ? -3.848 -18.149 37.628 1.00 19.93 118 ASP A O 1
ATOM 825 N N . ALA A 1 141 ? -3.078 -16.885 35.938 1.00 18.63 119 ALA A N 1
ATOM 826 C CA . ALA A 1 141 ? -4.355 -16.866 35.269 1.00 18.79 119 ALA A CA 1
ATOM 827 C C . ALA A 1 141 ? -4.779 -18.257 34.808 1.00 21.67 119 ALA A C 1
ATOM 828 O O . ALA A 1 141 ? -3.961 -19.083 34.431 1.00 22.85 119 ALA A O 1
ATOM 830 N N . THR A 1 142 ? -6.086 -18.477 34.864 1.00 24.39 120 THR A N 1
ATOM 831 C CA . THR A 1 142 ? -6.705 -19.695 34.355 1.00 28.30 120 THR A CA 1
ATOM 832 C C . THR A 1 142 ? -7.377 -19.460 32.994 1.00 30.80 120 THR A C 1
ATOM 833 O O . THR A 1 142 ? -7.699 -18.321 32.621 1.00 31.32 120 THR A O 1
ATOM 837 N N . GLU A 1 143 ? -7.581 -20.560 32.253 1.00 33.69 121 GLU A N 1
ATOM 838 C CA . GLU A 1 143 ? -8.530 -20.617 31.108 1.00 35.56 121 GLU A CA 1
ATOM 839 C C . GLU A 1 143 ? -8.635 -22.065 30.661 1.00 36.94 121 GLU A C 1
ATOM 840 O O . GLU A 1 143 ? -7.602 -22.734 30.478 1.00 38.98 121 GLU A O 1
#

Solvent-accessible surface area: 6695 Å² total; per-residue (Å²): 158,84,60,37,45,133,10,7,44,59,88,33,36,132,105,0,22,104,20,5,104,100,33,62,33,9,17,61,96,0,7,88,105,35,151,44,65,145,86,36,0,44,126,34,0,179,43,0,42,135,5,29,0,3,38,45,102,152,84,76,229,103,84,45,7,96,31,36,95,137,5,54,61,97,28,143,52,57,71,77,80,112,84,108,110,79,50,86,144,91,91,88,100,80,132,157

Secondary structure (DSSP, 8-state):
---HHHHHTSHHHHHHHHHGGG--EEHHHHHTTSSS-HHHHHHHHHHHHHTTSEEEEEETTEEEEEE-HHHHHHHHHHHHHHS-HHHHHHHHH---

B-factor: mean 19.73, std 8.28, range [8.77, 60.61]

Radius of gyration: 15.61 Å; Cα contacts (8 Å, |Δi|>4): 113; chains: 1; bounding box: 28×37×44 Å

CATH classification: 1.10.10.10